Protein AF-A0A198FTD7-F1 (afdb_monomer)

Secondary structure (DSSP, 8-state):
---TT----------TT-TT-----HHHHHHSTTS-HHHHHHHHHHHHHHHHHHHHHHTT---EEEEE-S---BTTTBS--SS-GGGG---EEEEESSS-HHHHHTT--TTS---GGGHHHHHHHHTTPPPPHHHHHHHHT--EEE-TTS-EEEGGG--

Solvent-accessible surface area (backbone atoms only — not comparable to full-atom values): 9958 Å² total; per-residue (Å²): 132,83,74,92,80,70,89,83,86,85,86,84,87,74,77,53,67,50,85,90,29,74,52,54,56,71,66,32,44,68,77,42,76,85,60,54,55,61,54,26,8,49,49,36,43,50,54,52,52,50,53,52,51,52,58,52,58,74,65,76,60,88,48,74,48,76,49,64,54,96,54,26,52,38,82,98,76,49,65,84,52,86,60,56,52,47,29,69,54,51,65,77,47,80,50,48,84,77,56,62,72,67,68,62,56,76,53,45,26,96,88,74,48,66,55,78,82,45,53,65,56,55,50,38,46,75,75,69,46,89,74,64,65,68,58,52,62,59,51,43,80,57,56,60,44,73,47,62,83,72,44,82,42,51,53,90,74,57,82

InterPro domains:
  IPR000917 Sulfatase, N-terminal [PF00884] (4-99)
  IPR017850 Alkaline-phosphatase-like, core domain superfamily [G3DSA:3.40.720.10] (1-140)
  IPR017850 Alkaline-phosphatase-like, core domain superfamily [SSF53649] (3-98)
  IPR040423 Phosphoethanolamine transferase [PTHR30443] (3-100)

Foldseek 3Di:
DPDPPDDDDDDDDDPAQAPPLPQADPVLCVVVVPDDSSSRSVVSVVVVVVVVVVVVVVVVDWDKDKDKDPWFAPPPPGDLAQADLRRHDMDIDIDGPVDDPVLVVLQAAPVRDHAPVCVVVSVCVVVPHDDDSVVSVVVSVAAWDLHSVRDTDGSVPGD

Radius of gyration: 18.09 Å; Cα contacts (8 Å, |Δi|>4): 155; chains: 1; bounding box: 47×41×46 Å

Organism: NCBI:txid1354337

Sequence (159 aa):
MTNSNENKFIIVHLWGNHQPYNNFDEDDQNELPQAEEYDWTIHHTDRVLSSLIETIEENNQPYTLIYTSDHGEIVNKGHGFEKGREQYFVPFLFKSNNYNCQFIENFRNDDGWISGLMNKYILSMLLGFKVDPQIIEQQKAHDRILDANEDVVLFSQVE

pLDDT: mean 93.22, std 8.4, range [38.78, 98.5]

Mean predicted aligned error: 4.17 Å

Structure (mmCIF, N/CA/C/O backbone):
data_AF-A0A198FTD7-F1
#
_entry.id   AF-A0A198FTD7-F1
#
loop_
_atom_site.group_PDB
_atom_site.id
_atom_site.type_symbol
_atom_site.label_atom_id
_atom_site.label_alt_id
_atom_site.label_comp_id
_atom_site.label_asym_id
_atom_site.label_entity_id
_atom_site.label_seq_id
_atom_site.pdbx_PDB_ins_code
_atom_site.Cartn_x
_atom_site.Cartn_y
_atom_site.Cartn_z
_atom_site.occupancy
_atom_site.B_iso_or_equiv
_atom_site.auth_seq_id
_atom_site.auth_comp_id
_atom_site.auth_asym_id
_atom_site.auth_atom_id
_atom_site.pdbx_PDB_model_num
ATOM 1 N N . MET A 1 1 ? -21.511 24.459 20.961 1.00 38.78 1 MET A N 1
ATOM 2 C CA . MET A 1 1 ? -20.818 23.308 21.572 1.00 38.78 1 MET A CA 1
ATOM 3 C C . MET A 1 1 ? -20.678 22.272 20.473 1.00 38.78 1 MET A C 1
ATOM 5 O O . MET A 1 1 ? -21.690 21.732 20.052 1.00 38.78 1 MET A O 1
ATOM 9 N N . THR A 1 2 ? -19.489 22.123 19.893 1.00 43.44 2 THR A N 1
ATOM 10 C CA . THR A 1 2 ? -19.213 21.074 18.901 1.00 43.44 2 THR A CA 1
ATOM 11 C C . THR A 1 2 ? -19.191 19.736 19.633 1.00 43.44 2 THR A C 1
ATOM 13 O O . THR A 1 2 ? -18.553 19.608 20.675 1.00 43.44 2 THR A O 1
ATOM 16 N N . ASN A 1 3 ? -19.973 18.775 19.152 1.00 45.25 3 ASN A N 1
ATOM 17 C CA . ASN A 1 3 ? -20.144 17.479 19.794 1.00 45.25 3 ASN A CA 1
ATOM 18 C C . ASN A 1 3 ? -18.819 16.706 19.681 1.00 45.25 3 ASN A C 1
ATOM 20 O O . ASN A 1 3 ? -18.395 16.360 18.584 1.00 45.25 3 ASN A O 1
ATOM 24 N N . SER A 1 4 ? -18.131 16.467 20.797 1.00 58.62 4 SER A N 1
ATOM 25 C CA . SER A 1 4 ? -16.778 15.887 20.830 1.00 58.62 4 SER A CA 1
ATOM 26 C C . SER A 1 4 ? -16.716 14.381 20.527 1.00 58.62 4 SER A C 1
ATOM 28 O O . SER A 1 4 ? -15.673 13.777 20.742 1.00 58.62 4 SER A O 1
ATOM 30 N N . ASN A 1 5 ? -17.811 13.777 20.052 1.00 70.94 5 ASN A N 1
ATOM 31 C CA . ASN A 1 5 ? -17.978 12.325 19.896 1.00 70.94 5 ASN A CA 1
ATOM 32 C C . ASN A 1 5 ? -18.244 11.885 18.443 1.00 70.94 5 ASN A C 1
ATOM 34 O O . ASN A 1 5 ? -18.748 10.788 18.214 1.00 70.94 5 ASN A O 1
ATOM 38 N N . GLU A 1 6 ? -17.965 12.732 17.453 1.00 84.69 6 GLU A N 1
ATOM 39 C CA . GLU A 1 6 ? -18.127 12.354 16.046 1.00 84.69 6 GLU A CA 1
ATOM 40 C C . GLU A 1 6 ? -16.908 11.575 15.540 1.00 84.69 6 GLU A C 1
ATOM 42 O O . GLU A 1 6 ? -15.763 12.008 15.700 1.00 84.69 6 GLU A O 1
ATOM 47 N N . ASN A 1 7 ? -17.163 10.431 14.898 1.00 88.25 7 ASN A N 1
ATOM 48 C CA . ASN A 1 7 ? -16.133 9.679 14.187 1.00 88.25 7 ASN A CA 1
ATOM 49 C C . ASN A 1 7 ? -15.589 10.531 13.036 1.00 88.25 7 ASN A C 1
ATOM 51 O O . ASN A 1 7 ? -16.356 11.098 12.257 1.00 88.25 7 ASN A O 1
ATOM 55 N N . LYS A 1 8 ? -14.263 10.594 12.911 1.00 92.25 8 LYS A N 1
ATOM 56 C CA . LYS A 1 8 ? -13.586 11.348 11.852 1.00 92.25 8 LYS A CA 1
ATOM 57 C C . LYS A 1 8 ? -13.018 10.390 10.818 1.00 92.25 8 LYS A C 1
ATOM 59 O O . LYS A 1 8 ? -12.416 9.382 11.171 1.00 92.25 8 LYS A O 1
ATOM 64 N N . PHE A 1 9 ? -13.168 10.753 9.552 1.00 94.62 9 PHE A N 1
ATOM 65 C CA . PHE A 1 9 ? -12.472 10.117 8.444 1.00 94.62 9 PHE A CA 1
ATOM 66 C C . PHE A 1 9 ? -11.534 11.149 7.820 1.00 94.62 9 PHE A C 1
ATOM 68 O O . PHE A 1 9 ? -11.977 12.223 7.416 1.00 94.62 9 PHE A O 1
ATOM 75 N N . ILE A 1 10 ? -10.237 10.848 7.816 1.00 95.94 10 ILE A N 1
ATOM 76 C CA . ILE A 1 10 ? -9.175 11.761 7.391 1.00 95.94 10 ILE A CA 1
ATOM 77 C C . ILE A 1 10 ? -8.382 11.060 6.294 1.00 95.94 10 ILE A C 1
ATOM 79 O O . ILE A 1 10 ? -7.963 9.919 6.472 1.00 95.94 10 ILE A O 1
ATOM 83 N N . ILE A 1 11 ? -8.179 11.752 5.176 1.00 97.31 11 ILE A N 1
ATOM 84 C CA . ILE A 1 11 ? -7.329 11.298 4.076 1.00 97.31 11 ILE A CA 1
ATOM 85 C C . ILE A 1 11 ? -6.110 12.212 4.038 1.00 97.31 11 ILE A C 1
ATOM 87 O O . ILE A 1 11 ? -6.254 13.433 3.971 1.00 97.31 11 ILE A O 1
ATOM 91 N N . VAL A 1 12 ? -4.924 11.612 4.063 1.00 98.00 12 VAL A N 1
ATOM 92 C CA . VAL A 1 12 ? -3.652 12.303 3.855 1.00 98.00 12 VAL A CA 1
ATOM 93 C C . VAL A 1 12 ? -3.062 11.765 2.560 1.00 98.00 12 VAL A C 1
ATOM 95 O O . VAL A 1 12 ? -2.700 10.596 2.485 1.00 98.00 12 VAL A O 1
ATOM 98 N N . HIS A 1 13 ? -3.028 12.604 1.527 1.00 98.00 13 HIS A N 1
ATOM 99 C CA . HIS A 1 13 ? -2.481 12.239 0.225 1.00 98.00 13 HIS A CA 1
ATOM 100 C C . HIS A 1 13 ? -1.020 12.684 0.157 1.00 98.00 13 HIS A C 1
ATOM 102 O O . HIS A 1 13 ? -0.739 13.884 0.177 1.00 98.00 13 HIS A O 1
ATOM 108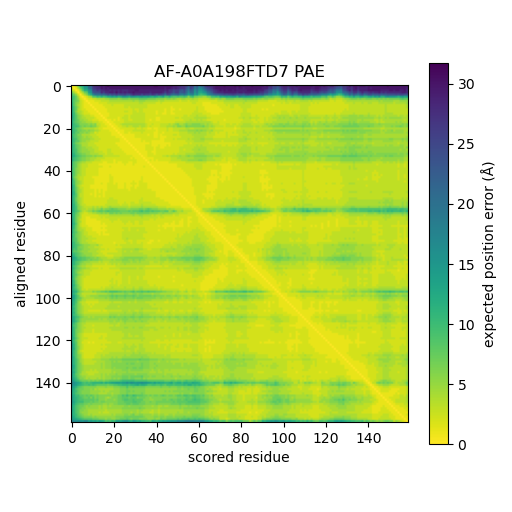 N N . LEU A 1 14 ? -0.105 11.716 0.161 1.00 97.31 14 LEU A N 1
ATOM 109 C CA . LEU A 1 14 ? 1.335 11.958 0.170 1.00 97.31 14 LEU A CA 1
ATOM 110 C C . LEU A 1 14 ? 1.864 12.129 -1.255 1.00 97.31 14 LEU A C 1
ATOM 112 O O . LEU A 1 14 ? 1.333 11.540 -2.188 1.00 97.31 14 LEU A O 1
ATOM 116 N N . TRP A 1 15 ? 2.950 12.891 -1.402 1.00 95.69 15 TRP A N 1
ATOM 117 C CA . TRP A 1 15 ? 3.752 12.873 -2.631 1.00 95.69 15 TRP A CA 1
ATOM 118 C C . TRP A 1 15 ? 4.481 11.530 -2.803 1.00 95.69 15 TRP A C 1
ATOM 120 O O . TRP A 1 15 ? 4.642 11.038 -3.915 1.00 95.69 15 TRP A O 1
ATOM 130 N N . GLY A 1 16 ? 4.913 10.934 -1.685 1.00 95.69 16 GLY A N 1
ATOM 131 C CA . GLY A 1 16 ? 5.543 9.618 -1.650 1.00 95.69 16 GLY A CA 1
ATOM 132 C C . GLY A 1 16 ? 6.827 9.553 -2.476 1.00 95.69 16 GLY A C 1
ATOM 133 O O . GLY A 1 16 ? 7.676 10.445 -2.402 1.00 95.69 16 GLY A O 1
ATOM 134 N N . ASN A 1 17 ? 6.941 8.485 -3.261 1.00 96.50 17 ASN A N 1
ATOM 135 C CA . ASN A 1 17 ? 8.135 8.094 -4.010 1.00 96.50 17 ASN A CA 1
ATOM 136 C C . ASN A 1 17 ? 8.098 8.522 -5.486 1.00 96.50 17 ASN A C 1
ATOM 138 O O . ASN A 1 17 ? 8.765 7.914 -6.319 1.00 96.50 17 ASN A O 1
ATOM 142 N N . HIS A 1 18 ? 7.286 9.516 -5.848 1.00 94.94 18 HIS A N 1
ATOM 143 C CA . HIS A 1 18 ? 7.111 9.904 -7.247 1.00 94.94 18 HIS A CA 1
ATOM 144 C C . HIS A 1 18 ? 8.421 10.439 -7.868 1.00 94.94 18 HIS A C 1
ATOM 146 O O . HIS A 1 18 ? 9.189 11.164 -7.225 1.00 94.94 18 HIS A O 1
ATOM 152 N N . GLN A 1 19 ? 8.667 10.139 -9.150 1.00 92.12 19 GLN A N 1
ATOM 153 C CA . GLN A 1 19 ? 9.786 10.723 -9.903 1.00 92.12 19 GLN A CA 1
ATOM 154 C C . GLN A 1 19 ? 9.721 12.265 -9.905 1.00 92.12 19 GLN A C 1
ATOM 156 O O . GLN A 1 19 ? 8.624 12.823 -10.002 1.00 92.12 19 GLN A O 1
ATOM 161 N N . PRO A 1 20 ? 10.858 12.984 -9.814 1.00 94.88 20 PRO A N 1
ATOM 162 C CA . PRO A 1 20 ? 12.244 12.528 -9.983 1.00 94.88 20 PRO A CA 1
ATOM 163 C C . PRO A 1 20 ? 12.938 12.062 -8.682 1.00 94.88 20 PRO A C 1
ATOM 165 O O . PRO A 1 20 ? 14.129 12.287 -8.532 1.00 94.88 20 PRO A O 1
ATOM 168 N N . TYR A 1 21 ? 12.211 11.456 -7.734 1.00 96.12 21 TYR A N 1
ATOM 169 C CA . TYR A 1 21 ? 12.745 10.887 -6.484 1.00 96.12 21 TYR A CA 1
ATOM 170 C C . TYR A 1 21 ? 13.491 11.887 -5.599 1.00 96.12 21 TYR A C 1
ATOM 172 O O . TYR A 1 21 ? 14.418 11.525 -4.898 1.00 96.12 21 TYR A O 1
ATOM 180 N N . ASN A 1 22 ? 13.069 13.148 -5.585 1.00 96.06 22 ASN A N 1
ATOM 181 C CA . ASN A 1 22 ? 13.705 14.213 -4.805 1.00 96.06 22 ASN A CA 1
ATOM 182 C C . ASN A 1 22 ? 12.955 14.551 -3.504 1.00 96.06 22 ASN A C 1
ATOM 184 O O . ASN A 1 22 ? 13.161 15.621 -2.933 1.00 96.06 22 ASN A O 1
ATOM 188 N N . ASN A 1 23 ? 12.058 13.667 -3.060 1.00 96.19 23 ASN A N 1
ATOM 189 C CA . ASN A 1 23 ? 11.261 13.833 -1.846 1.00 96.19 23 ASN A CA 1
ATOM 190 C C . ASN A 1 23 ? 11.931 13.133 -0.649 1.00 96.19 23 ASN A C 1
ATOM 192 O O . ASN A 1 23 ? 11.410 12.151 -0.121 1.00 96.19 23 ASN A O 1
ATOM 196 N N . PHE A 1 24 ? 13.123 13.608 -0.294 1.00 97.19 24 PHE A N 1
ATOM 197 C CA . PHE A 1 24 ? 13.933 13.155 0.839 1.00 97.19 24 PHE A CA 1
ATOM 198 C C . PHE A 1 24 ? 14.761 14.332 1.385 1.00 97.19 24 PHE A C 1
ATOM 200 O O . PHE A 1 24 ? 14.852 15.382 0.741 1.00 97.19 24 PHE A O 1
ATOM 207 N N . ASP A 1 25 ? 15.381 14.169 2.552 1.00 97.31 25 ASP A N 1
ATOM 208 C CA . ASP A 1 25 ? 16.298 15.152 3.141 1.00 97.31 25 ASP A CA 1
ATOM 209 C C . ASP A 1 25 ? 17.623 14.525 3.624 1.00 97.31 25 ASP A C 1
ATOM 211 O O . ASP A 1 25 ? 17.910 13.352 3.377 1.00 97.31 25 ASP A O 1
ATOM 215 N N . GLU A 1 26 ? 18.474 15.336 4.264 1.00 97.62 26 GLU A N 1
ATOM 216 C CA . GLU A 1 26 ? 19.794 14.905 4.740 1.00 97.62 26 GLU A CA 1
ATOM 217 C C . GLU A 1 26 ? 19.712 13.766 5.768 1.00 97.62 26 GLU A C 1
ATOM 219 O O . GLU A 1 26 ? 20.627 12.946 5.817 1.00 97.62 26 GLU A O 1
ATOM 224 N N . ASP A 1 27 ? 18.638 13.667 6.562 1.00 97.75 27 ASP A N 1
ATOM 225 C CA . ASP A 1 27 ? 18.490 12.581 7.538 1.00 97.75 27 ASP A CA 1
ATOM 226 C C . ASP A 1 27 ? 18.362 11.234 6.816 1.00 97.75 27 ASP A C 1
ATOM 228 O O . ASP A 1 27 ? 18.986 10.252 7.216 1.00 97.75 27 ASP A O 1
ATOM 232 N N . ASP A 1 28 ? 17.616 11.198 5.705 1.00 97.88 28 ASP A N 1
ATOM 233 C CA . ASP A 1 28 ? 17.439 9.989 4.894 1.00 97.88 28 ASP A CA 1
ATOM 234 C C . ASP A 1 28 ? 18.771 9.523 4.284 1.00 97.88 28 ASP A C 1
ATOM 236 O O . ASP A 1 28 ? 19.094 8.332 4.286 1.00 97.88 28 ASP A O 1
ATOM 240 N N . GLN A 1 29 ? 19.585 10.473 3.816 1.00 97.62 29 GLN A N 1
ATOM 241 C CA . GLN A 1 29 ? 20.907 10.191 3.254 1.00 97.62 29 GLN A CA 1
ATOM 242 C C . GLN A 1 29 ? 21.909 9.746 4.322 1.00 97.62 29 GLN A C 1
ATOM 244 O O . GLN A 1 29 ? 22.742 8.877 4.065 1.00 97.62 29 GLN A O 1
ATOM 249 N N . ASN A 1 30 ? 21.846 10.339 5.513 1.00 97.88 30 ASN A N 1
ATOM 250 C CA . ASN A 1 30 ? 22.753 10.020 6.610 1.00 97.88 30 ASN A CA 1
ATOM 251 C C . ASN A 1 30 ? 22.481 8.628 7.193 1.00 97.88 30 ASN A C 1
ATOM 253 O O . ASN A 1 30 ? 23.436 7.921 7.519 1.00 97.88 30 ASN A O 1
ATOM 257 N N . GLU A 1 31 ? 21.211 8.222 7.293 1.00 97.75 31 GLU A N 1
ATOM 258 C CA . GLU A 1 31 ? 20.835 6.889 7.780 1.00 97.75 31 GLU A CA 1
ATOM 259 C C . GLU A 1 31 ? 21.070 5.793 6.734 1.00 97.75 31 GLU A C 1
ATOM 261 O O . GLU A 1 31 ? 21.486 4.680 7.071 1.00 97.75 31 GLU A O 1
ATOM 266 N N . LEU A 1 32 ? 20.881 6.105 5.446 1.00 97.38 32 LEU A N 1
ATOM 267 C CA . LEU A 1 32 ? 21.074 5.164 4.340 1.00 97.38 32 LEU A CA 1
ATOM 268 C C . LEU A 1 32 ? 22.134 5.653 3.331 1.00 97.38 32 LEU A C 1
ATOM 270 O O . LEU A 1 32 ? 21.842 5.800 2.144 1.00 97.38 32 LEU A O 1
ATOM 274 N N . PRO A 1 33 ? 23.408 5.829 3.730 1.00 96.75 33 PRO A N 1
ATOM 275 C CA . PRO A 1 33 ? 24.424 6.510 2.915 1.00 96.75 33 PRO A CA 1
ATOM 276 C C . PRO A 1 33 ? 24.869 5.746 1.662 1.00 96.75 33 PRO A C 1
ATOM 278 O O . PRO A 1 33 ? 25.699 6.243 0.905 1.00 96.75 33 PRO A O 1
ATOM 281 N N . GLN A 1 34 ? 24.403 4.512 1.473 1.00 97.19 34 GLN A N 1
ATOM 282 C CA . GLN A 1 34 ? 24.721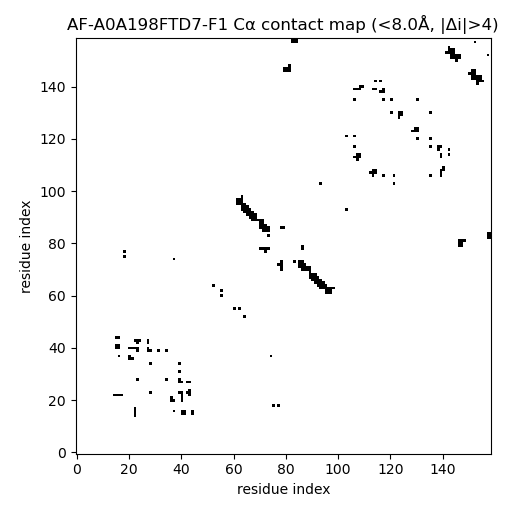 3.661 0.320 1.00 97.19 34 GLN A CA 1
ATOM 283 C C . GLN A 1 34 ? 23.485 3.322 -0.525 1.00 97.19 34 GLN A C 1
ATOM 285 O O . GLN A 1 34 ? 23.596 2.513 -1.443 1.00 97.19 34 GLN A O 1
ATOM 290 N N . ALA A 1 35 ? 22.321 3.878 -0.186 1.00 96.94 35 ALA A N 1
ATOM 291 C CA . ALA A 1 35 ? 21.081 3.623 -0.903 1.00 96.94 35 ALA A CA 1
ATOM 292 C C . ALA A 1 35 ? 20.910 4.581 -2.093 1.00 96.94 35 ALA A C 1
ATOM 294 O O . ALA A 1 35 ? 21.617 5.586 -2.200 1.00 96.94 35 ALA A O 1
ATOM 295 N N . GLU A 1 36 ? 20.001 4.243 -3.006 1.00 96.81 36 GLU A N 1
ATOM 296 C CA . GLU A 1 36 ? 19.676 5.092 -4.155 1.00 96.81 36 GLU A CA 1
ATOM 297 C C . GLU A 1 36 ? 18.595 6.128 -3.797 1.00 96.81 36 GLU A C 1
ATOM 299 O O . GLU A 1 36 ? 17.920 6.021 -2.774 1.00 96.81 36 GLU A O 1
ATOM 304 N N . GLU A 1 37 ? 18.387 7.127 -4.662 1.00 97.62 37 GLU A N 1
ATOM 305 C CA . GLU A 1 37 ? 17.403 8.199 -4.431 1.00 97.62 37 GLU A CA 1
ATOM 306 C C . GLU A 1 37 ? 15.990 7.660 -4.173 1.00 97.62 37 GLU A C 1
ATOM 308 O O . GLU A 1 37 ? 15.286 8.148 -3.287 1.00 97.62 37 GLU A O 1
ATOM 313 N N . TYR A 1 38 ? 15.586 6.605 -4.888 1.00 97.75 38 TYR A N 1
ATOM 314 C CA . TYR A 1 38 ? 14.299 5.953 -4.655 1.00 97.75 38 TYR A CA 1
ATOM 315 C C . TYR A 1 38 ? 14.188 5.410 -3.223 1.00 97.75 38 TYR A C 1
ATOM 317 O O . TYR A 1 38 ? 13.200 5.677 -2.539 1.00 97.75 38 TYR A O 1
ATOM 325 N N . ASP A 1 39 ? 15.222 4.735 -2.724 1.00 98.12 39 ASP A N 1
ATOM 326 C CA . ASP A 1 39 ? 15.241 4.185 -1.367 1.00 98.12 39 ASP A CA 1
ATOM 327 C C . ASP A 1 39 ? 15.225 5.289 -0.300 1.00 98.12 39 ASP A C 1
ATOM 329 O O . ASP A 1 39 ? 14.554 5.148 0.725 1.00 98.12 39 ASP A O 1
ATOM 333 N N . TRP A 1 40 ? 15.884 6.426 -0.549 1.00 98.50 40 TRP A N 1
ATOM 334 C CA . TRP A 1 40 ? 15.790 7.589 0.340 1.00 98.50 40 TRP A CA 1
ATOM 335 C C . TRP A 1 40 ? 14.362 8.125 0.428 1.00 98.50 40 TRP A C 1
ATOM 337 O O . TRP A 1 40 ? 13.893 8.421 1.525 1.00 98.50 40 TRP A O 1
ATOM 347 N N . THR A 1 41 ? 13.618 8.173 -0.683 1.00 98.31 41 THR A N 1
ATOM 348 C CA . THR A 1 41 ? 12.194 8.553 -0.625 1.00 98.31 41 THR A CA 1
ATOM 349 C C . THR A 1 41 ? 11.333 7.528 0.129 1.00 98.31 41 THR A C 1
ATOM 351 O O . THR A 1 41 ? 10.314 7.893 0.728 1.00 98.31 41 THR A O 1
ATOM 354 N N . ILE A 1 42 ? 11.711 6.239 0.133 1.00 98.19 42 ILE A N 1
ATOM 355 C CA . ILE A 1 42 ? 11.025 5.203 0.928 1.00 98.19 42 ILE A CA 1
ATOM 356 C C . ILE A 1 42 ? 11.262 5.468 2.411 1.00 98.19 42 ILE A C 1
ATOM 358 O O . ILE A 1 42 ? 10.302 5.503 3.179 1.00 98.19 42 ILE A O 1
ATOM 362 N N . HIS A 1 43 ? 12.513 5.711 2.802 1.00 98.38 43 HIS A N 1
ATOM 363 C CA . HIS A 1 43 ? 12.860 6.047 4.180 1.00 98.38 43 HIS A CA 1
ATOM 364 C C . HIS A 1 43 ? 12.166 7.334 4.648 1.00 98.38 43 HIS A C 1
ATOM 366 O O . HIS A 1 43 ? 11.590 7.368 5.734 1.00 98.38 43 HIS A O 1
ATOM 372 N N . HIS A 1 44 ? 12.098 8.356 3.791 1.00 98.44 44 HIS A N 1
ATOM 373 C CA . HIS A 1 44 ? 11.342 9.572 4.079 1.00 98.44 44 HIS A CA 1
ATOM 374 C C . HIS A 1 44 ? 9.859 9.27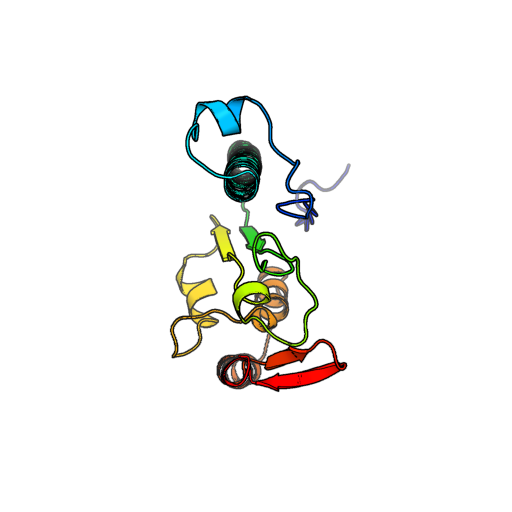0 4.351 1.00 98.44 44 HIS A C 1
ATOM 376 O O . HIS A 1 44 ? 9.276 9.745 5.327 1.00 98.44 44 HIS A O 1
ATOM 382 N N . THR A 1 45 ? 9.243 8.429 3.515 1.00 98.31 45 THR A N 1
ATOM 383 C CA . THR A 1 45 ? 7.846 8.005 3.689 1.00 98.31 45 THR A CA 1
ATOM 384 C C . THR A 1 45 ? 7.647 7.224 4.990 1.00 98.31 45 THR A C 1
ATOM 386 O O . THR A 1 45 ? 6.658 7.452 5.686 1.00 98.31 45 THR A O 1
ATOM 389 N N . ASP A 1 46 ? 8.593 6.363 5.373 1.00 98.25 46 ASP A N 1
ATOM 390 C CA . ASP A 1 46 ? 8.571 5.656 6.659 1.00 98.25 46 ASP A CA 1
ATOM 391 C C . ASP A 1 46 ? 8.600 6.625 7.856 1.00 98.25 46 ASP A C 1
ATOM 393 O O . ASP A 1 46 ? 7.776 6.505 8.770 1.00 98.25 46 ASP A O 1
ATOM 397 N N . ARG A 1 47 ? 9.450 7.662 7.818 1.00 98.06 47 ARG A N 1
ATOM 398 C CA . ARG A 1 47 ? 9.489 8.711 8.857 1.00 98.06 47 ARG A CA 1
ATOM 399 C C . ARG A 1 47 ? 8.180 9.499 8.943 1.00 98.06 47 ARG A C 1
ATOM 401 O O . ARG A 1 47 ? 7.697 9.778 10.046 1.00 98.06 47 ARG A O 1
ATOM 408 N N . VAL A 1 48 ? 7.568 9.823 7.800 1.00 98.12 48 VAL A N 1
ATOM 409 C CA . VAL A 1 48 ? 6.248 10.476 7.749 1.00 98.12 48 VAL A CA 1
ATOM 410 C C . VAL A 1 48 ? 5.173 9.586 8.380 1.00 98.12 48 VAL A C 1
ATOM 412 O O . VAL A 1 48 ? 4.397 10.059 9.212 1.00 98.12 48 VAL A O 1
ATOM 415 N N . LEU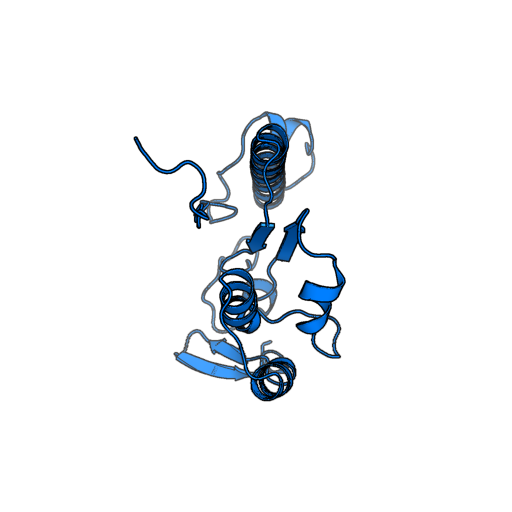 A 1 49 ? 5.131 8.295 8.033 1.00 98.19 49 LEU A N 1
ATOM 416 C CA . LEU A 1 49 ? 4.170 7.346 8.605 1.00 98.19 49 LEU A CA 1
ATOM 417 C C . LEU A 1 49 ? 4.378 7.151 10.107 1.00 98.19 49 LEU A C 1
ATOM 419 O O . LEU A 1 49 ? 3.398 7.133 10.854 1.00 98.19 49 LEU A O 1
ATOM 423 N N . SER A 1 50 ? 5.630 7.066 10.553 1.00 97.88 50 SER A N 1
ATOM 424 C CA . SER A 1 50 ? 5.979 6.975 11.972 1.00 97.88 50 SER A CA 1
ATOM 425 C C . SER A 1 50 ? 5.470 8.195 12.740 1.00 97.88 50 SER A C 1
ATOM 427 O O . SER A 1 50 ? 4.734 8.043 13.714 1.00 97.88 50 SER A O 1
ATOM 429 N N . SER A 1 51 ? 5.715 9.401 12.221 1.00 97.50 51 SER A N 1
ATOM 430 C CA . SER A 1 51 ? 5.236 10.654 12.826 1.00 97.50 51 SER A CA 1
ATOM 431 C C . SER A 1 51 ? 3.703 10.726 12.900 1.00 97.50 51 SER A C 1
ATOM 433 O O . SER A 1 51 ? 3.138 11.186 13.897 1.00 97.50 51 SER A O 1
ATOM 435 N N . LEU A 1 52 ? 3.000 10.255 11.860 1.00 97.12 52 LEU A N 1
ATOM 436 C CA . LEU A 1 52 ? 1.533 10.180 11.853 1.00 97.12 52 LEU A CA 1
ATOM 437 C C . LEU A 1 52 ? 1.011 9.209 12.916 1.00 97.12 52 LEU A C 1
ATOM 439 O O . LEU A 1 52 ? 0.063 9.537 13.630 1.00 97.12 52 LEU A O 1
ATOM 443 N N . ILE A 1 53 ? 1.618 8.026 13.025 1.00 96.75 53 ILE A N 1
ATOM 444 C CA . ILE A 1 53 ? 1.241 7.010 14.012 1.00 96.75 53 ILE A CA 1
ATOM 445 C C . ILE A 1 53 ? 1.447 7.546 15.429 1.00 96.75 53 ILE A C 1
ATOM 447 O O . ILE A 1 53 ? 0.516 7.475 16.230 1.00 96.75 53 ILE A O 1
ATOM 451 N N . GLU A 1 54 ? 2.611 8.127 15.719 1.00 97.00 54 GLU A N 1
ATOM 452 C CA . GLU A 1 54 ? 2.924 8.719 17.025 1.00 97.00 54 GLU A CA 1
ATOM 453 C C . GLU A 1 54 ? 1.916 9.814 17.391 1.00 97.00 54 GLU A C 1
ATOM 455 O O . GLU A 1 54 ? 1.293 9.759 18.452 1.00 97.00 54 GLU A O 1
ATOM 460 N N . THR A 1 55 ? 1.644 10.737 16.461 1.00 95.69 55 THR A N 1
ATOM 461 C CA . THR A 1 55 ? 0.656 11.810 16.658 1.00 95.69 55 THR A CA 1
ATOM 462 C C . THR A 1 55 ? -0.735 11.253 16.979 1.00 95.69 55 THR A C 1
ATOM 464 O O . THR A 1 55 ? -1.448 11.776 17.839 1.00 95.69 55 THR A O 1
ATOM 467 N N . ILE A 1 56 ? -1.170 10.192 16.292 1.00 94.62 56 ILE A N 1
ATOM 468 C CA . ILE A 1 56 ? -2.472 9.561 16.547 1.00 94.62 56 ILE A CA 1
ATOM 469 C C . ILE A 1 56 ? -2.492 8.896 17.929 1.00 94.62 56 ILE A C 1
ATOM 471 O O . ILE A 1 56 ? -3.478 9.033 18.659 1.00 94.62 56 ILE A O 1
ATOM 475 N N . GLU A 1 57 ? -1.420 8.198 18.301 1.00 94.31 57 GLU A N 1
ATOM 476 C CA . GLU A 1 57 ? -1.318 7.485 19.576 1.00 94.31 57 GLU A CA 1
ATOM 477 C C . GLU A 1 57 ? -1.297 8.442 20.779 1.00 94.31 57 GLU A C 1
ATOM 479 O O . GLU A 1 57 ? -1.951 8.161 21.786 1.00 94.31 57 GLU A O 1
ATOM 484 N N . GLU A 1 58 ? -0.685 9.623 20.655 1.00 94.81 58 GLU A N 1
ATOM 485 C CA . GLU A 1 58 ? -0.700 10.670 21.690 1.00 94.81 58 GLU A CA 1
ATOM 486 C C . GLU A 1 58 ? -2.112 11.179 22.033 1.00 94.81 58 GLU A C 1
ATOM 488 O O . GLU A 1 58 ? -2.379 11.593 23.166 1.00 94.81 58 GLU A O 1
ATOM 493 N N . ASN A 1 59 ? -3.055 11.115 21.085 1.00 88.00 59 ASN A N 1
ATOM 494 C CA . ASN A 1 59 ? -4.430 11.573 21.298 1.00 88.00 59 ASN A CA 1
ATOM 495 C C . ASN A 1 59 ? -5.267 10.614 22.168 1.00 88.00 59 ASN A C 1
ATOM 497 O O . ASN A 1 59 ? -6.377 10.977 22.571 1.00 88.00 59 ASN A O 1
ATOM 501 N N . ASN A 1 60 ? -4.768 9.406 22.477 1.00 86.75 60 ASN A N 1
ATOM 502 C CA . ASN A 1 60 ? -5.449 8.396 23.301 1.00 86.75 60 ASN A CA 1
ATOM 503 C C . ASN A 1 60 ? -6.905 8.116 22.866 1.00 86.75 60 ASN A C 1
ATOM 505 O O . ASN A 1 60 ? -7.781 7.872 23.699 1.00 86.75 60 ASN A O 1
ATOM 509 N N . GLN A 1 61 ? -7.180 8.178 21.560 1.00 91.06 61 GLN A N 1
ATOM 510 C CA . GLN A 1 61 ? -8.491 7.876 20.987 1.00 91.06 61 GLN A CA 1
ATOM 511 C C . GLN A 1 61 ? -8.488 6.522 20.262 1.00 91.06 61 GLN A C 1
ATOM 513 O O . GLN A 1 61 ? -7.447 6.069 19.777 1.00 91.06 61 GLN A O 1
ATOM 518 N N . PRO A 1 62 ? -9.655 5.871 20.143 1.00 93.06 62 PRO A N 1
ATOM 519 C CA . PRO A 1 62 ? -9.826 4.752 19.229 1.00 93.06 62 PRO A CA 1
ATOM 520 C C . PRO A 1 62 ? -9.496 5.173 17.788 1.00 93.06 62 PRO A C 1
ATOM 522 O O . PRO A 1 62 ? -10.027 6.173 17.303 1.00 93.06 62 PRO A O 1
ATOM 525 N N . TYR A 1 63 ? -8.647 4.420 17.092 1.00 95.19 63 TYR A N 1
ATOM 526 C CA . TYR A 1 63 ? -8.216 4.745 15.736 1.00 95.19 63 TYR A CA 1
ATOM 527 C C . TYR A 1 63 ? -8.027 3.505 14.866 1.00 95.19 63 TYR A C 1
ATOM 529 O O . TYR A 1 63 ? -7.923 2.363 15.320 1.00 95.19 63 TYR A O 1
ATOM 537 N N . THR A 1 64 ? -8.002 3.739 13.562 1.00 96.75 64 THR A N 1
ATOM 538 C CA . THR A 1 64 ? -7.529 2.789 12.561 1.00 96.75 64 THR A CA 1
ATOM 539 C C . THR A 1 64 ? -6.827 3.587 11.477 1.00 96.75 64 THR A C 1
ATOM 541 O O . THR A 1 64 ? -7.391 4.547 10.960 1.00 96.75 64 THR A O 1
ATOM 544 N N . LEU A 1 65 ? -5.597 3.201 11.173 1.00 96.62 65 LEU A N 1
ATOM 545 C CA . LEU A 1 65 ? -4.767 3.751 10.118 1.00 96.62 65 LEU A CA 1
ATOM 546 C C . LEU A 1 65 ? -4.589 2.680 9.045 1.00 96.62 65 LEU A C 1
ATOM 548 O O . LEU A 1 65 ? -4.225 1.540 9.343 1.00 96.62 65 LEU A O 1
ATOM 552 N N . ILE A 1 66 ? -4.852 3.073 7.803 1.00 97.38 66 ILE A N 1
ATOM 553 C CA . ILE A 1 66 ? -4.500 2.319 6.604 1.00 97.38 66 ILE A CA 1
ATOM 554 C C . ILE A 1 66 ? -3.546 3.193 5.807 1.00 97.38 66 ILE A C 1
ATOM 556 O O . ILE A 1 66 ? -3.862 4.352 5.541 1.00 97.38 66 ILE A O 1
ATOM 560 N N . TYR A 1 67 ? -2.416 2.625 5.411 1.00 98.00 67 TYR A N 1
ATOM 561 C CA . TYR A 1 67 ? -1.551 3.208 4.398 1.00 98.00 67 TYR A CA 1
ATOM 562 C C . TYR A 1 67 ? -1.422 2.238 3.231 1.00 98.00 67 TYR A C 1
ATOM 564 O O . TYR A 1 67 ? -1.231 1.037 3.422 1.00 98.00 67 TYR A O 1
ATOM 572 N N . THR A 1 68 ? -1.537 2.769 2.022 1.00 97.81 68 THR A N 1
ATOM 573 C CA . THR A 1 68 ? -1.257 2.051 0.787 1.00 97.81 68 THR A CA 1
ATOM 574 C C . THR A 1 68 ? -0.824 3.054 -0.271 1.00 97.81 68 THR A C 1
ATOM 576 O O . THR A 1 68 ? -1.300 4.192 -0.255 1.00 97.81 68 THR A O 1
ATOM 579 N N . SER A 1 69 ? 0.092 2.643 -1.145 1.00 97.56 69 SER A N 1
ATOM 580 C CA . SER A 1 69 ? 0.457 3.444 -2.315 1.00 97.56 69 SER A CA 1
ATOM 581 C C . SER A 1 69 ? -0.647 3.354 -3.369 1.00 97.56 69 SER A C 1
ATOM 583 O O . SER A 1 69 ? -1.375 2.361 -3.431 1.00 97.56 69 SER A O 1
ATOM 585 N N . ASP A 1 70 ? -0.782 4.381 -4.197 1.00 95.19 70 ASP A N 1
ATOM 586 C CA . ASP A 1 70 ? -1.686 4.386 -5.348 1.00 95.19 70 ASP A CA 1
ATOM 587 C C . ASP A 1 70 ? -1.193 3.452 -6.463 1.00 95.19 70 ASP A C 1
ATOM 589 O O . ASP A 1 70 ? -1.998 2.749 -7.079 1.00 95.19 70 ASP A O 1
ATOM 593 N N . HIS A 1 71 ? 0.123 3.387 -6.661 1.00 95.56 71 HIS A N 1
ATOM 594 C CA . HIS A 1 71 ? 0.802 2.436 -7.537 1.00 95.56 71 HIS A CA 1
ATOM 595 C C . HIS A 1 71 ? 2.212 2.095 -7.017 1.00 95.56 71 HIS A C 1
ATOM 597 O O . HIS A 1 71 ? 2.726 2.707 -6.077 1.00 95.56 71 HIS A O 1
ATOM 603 N N . GLY A 1 72 ? 2.814 1.056 -7.598 1.00 96.12 72 GLY A N 1
ATOM 604 C CA . GLY A 1 72 ? 4.235 0.738 -7.452 1.00 96.12 72 GLY A CA 1
ATOM 605 C C . GLY A 1 72 ? 5.065 1.481 -8.498 1.00 96.12 72 GLY A C 1
ATOM 606 O O . GLY A 1 72 ? 4.558 2.340 -9.209 1.00 96.12 72 GLY A O 1
ATOM 607 N N . GLU A 1 73 ? 6.333 1.131 -8.659 1.00 96.38 73 GLU A N 1
ATOM 608 C CA . GLU A 1 73 ? 7.226 1.860 -9.560 1.00 96.38 73 GLU A CA 1
ATOM 609 C C . GLU A 1 73 ? 8.158 0.893 -10.290 1.00 96.38 73 GLU A C 1
ATOM 611 O O . GLU A 1 73 ? 8.756 0.006 -9.678 1.00 96.38 73 GLU A O 1
ATOM 616 N N . ILE A 1 74 ? 8.348 1.092 -11.596 1.00 96.25 74 ILE A N 1
ATOM 617 C CA . ILE A 1 74 ? 9.516 0.542 -12.280 1.00 96.25 74 ILE A CA 1
ATOM 618 C C . ILE A 1 74 ? 10.644 1.546 -12.064 1.00 96.25 74 ILE A C 1
ATOM 620 O O . ILE A 1 74 ? 10.734 2.556 -12.769 1.00 96.25 74 ILE A O 1
ATOM 624 N N . VAL A 1 75 ? 11.477 1.290 -11.056 1.00 96.12 75 VAL A N 1
ATOM 625 C CA . VAL A 1 75 ? 12.500 2.237 -10.590 1.00 96.12 75 VAL A CA 1
ATOM 626 C C . VAL A 1 75 ? 13.353 2.743 -11.758 1.00 96.12 75 VAL A C 1
ATOM 628 O O . VAL A 1 75 ? 13.789 1.973 -12.619 1.00 96.12 75 VAL A O 1
ATOM 631 N N . ASN A 1 76 ? 13.557 4.062 -11.803 1.00 94.12 76 ASN A N 1
ATOM 632 C CA . ASN A 1 76 ? 14.258 4.793 -12.869 1.00 94.12 76 ASN A CA 1
ATOM 633 C C . ASN A 1 76 ? 13.560 4.800 -14.245 1.00 94.12 76 ASN A C 1
ATOM 635 O O . ASN A 1 76 ? 14.127 5.309 -15.213 1.00 94.12 76 ASN A O 1
ATOM 639 N N . LYS A 1 77 ? 12.328 4.283 -14.356 1.00 94.81 77 LYS A N 1
ATOM 640 C CA . LYS A 1 77 ? 11.501 4.370 -15.574 1.00 94.81 77 LYS A CA 1
ATOM 641 C C . LYS A 1 77 ? 10.164 5.070 -15.353 1.00 94.81 77 LYS A C 1
ATOM 643 O O . LYS A 1 77 ? 9.740 5.774 -16.262 1.00 94.81 77 LYS A O 1
ATOM 648 N N . GLY A 1 78 ? 9.524 4.878 -14.200 1.00 93.19 78 GLY A N 1
ATOM 649 C CA . GLY A 1 78 ? 8.195 5.424 -13.912 1.00 93.19 78 GLY A CA 1
ATOM 650 C C . GLY A 1 78 ? 7.126 4.343 -13.731 1.00 93.19 78 GLY A C 1
ATOM 651 O O . GLY A 1 78 ? 7.413 3.189 -13.401 1.00 93.19 78 GLY A O 1
ATOM 652 N N . HIS A 1 79 ? 5.893 4.718 -14.050 1.00 94.25 79 HIS A N 1
ATOM 653 C CA . HIS A 1 79 ? 4.688 3.891 -14.018 1.00 94.25 79 HIS A CA 1
ATOM 654 C C . HIS A 1 79 ? 3.745 4.289 -15.171 1.00 94.25 79 HIS A C 1
ATOM 656 O O . HIS A 1 79 ? 4.007 5.246 -15.902 1.00 94.25 79 HIS A O 1
ATOM 662 N N . GLY A 1 80 ? 2.645 3.552 -15.348 1.00 91.81 80 GLY A N 1
ATOM 663 C CA . GLY A 1 80 ? 1.683 3.781 -16.433 1.00 91.81 80 GLY A CA 1
ATOM 664 C C . GLY A 1 80 ? 2.100 3.143 -17.761 1.00 91.81 80 GLY A C 1
ATOM 665 O O . GLY A 1 80 ? 1.713 3.615 -18.829 1.00 91.81 80 GLY A O 1
ATOM 666 N N . PHE A 1 81 ? 2.910 2.087 -17.706 1.00 92.25 81 PHE A N 1
ATOM 667 C CA . PHE A 1 81 ? 3.380 1.361 -18.882 1.00 92.25 81 PHE A CA 1
ATOM 668 C C . PHE A 1 81 ? 2.507 0.140 -19.177 1.00 92.25 81 PHE A C 1
ATOM 670 O O . PHE A 1 81 ? 1.913 -0.446 -18.278 1.00 92.25 81 PHE A O 1
ATOM 677 N N . GLU A 1 82 ? 2.504 -0.309 -20.434 1.00 88.62 82 GLU A N 1
ATOM 678 C CA . GLU A 1 82 ? 1.854 -1.570 -20.833 1.00 88.62 82 GLU A CA 1
ATOM 679 C C . GLU A 1 82 ? 2.460 -2.805 -20.143 1.00 88.62 82 GLU A C 1
ATOM 681 O O . GLU A 1 82 ? 1.798 -3.829 -20.006 1.00 88.62 82 GLU A O 1
ATOM 686 N N . LYS A 1 83 ? 3.732 -2.726 -19.735 1.00 88.88 83 LYS A N 1
ATOM 687 C CA . LYS A 1 83 ? 4.497 -3.833 -19.148 1.00 88.88 83 LYS A CA 1
ATOM 688 C C . LYS A 1 83 ? 5.235 -3.397 -17.892 1.00 88.88 83 LYS A C 1
ATOM 690 O O . LYS A 1 83 ? 5.574 -2.223 -17.758 1.00 88.88 83 LYS A O 1
ATOM 695 N N . GLY A 1 84 ? 5.573 -4.371 -17.054 1.00 92.31 84 GLY A N 1
ATOM 696 C CA . GLY A 1 84 ? 6.267 -4.188 -15.789 1.00 92.31 84 GLY A CA 1
ATOM 697 C C . GLY A 1 84 ? 5.302 -4.395 -14.641 1.00 92.31 84 GLY A C 1
ATOM 698 O O . GLY A 1 84 ? 4.516 -3.513 -14.297 1.00 92.31 84 GLY A O 1
ATOM 699 N N . ARG A 1 85 ? 5.350 -5.583 -14.043 1.00 93.19 85 ARG A N 1
ATOM 700 C CA . ARG A 1 85 ? 4.483 -5.949 -12.921 1.00 93.19 85 ARG A CA 1
ATOM 701 C C . ARG A 1 85 ? 4.771 -5.122 -11.661 1.00 93.19 85 ARG A C 1
ATOM 703 O O . ARG A 1 85 ? 3.888 -4.954 -10.822 1.00 93.19 85 ARG A O 1
ATOM 710 N N . GLU A 1 86 ? 5.979 -4.582 -11.544 1.00 95.06 86 GLU A N 1
ATOM 711 C CA . GLU A 1 86 ? 6.454 -3.785 -10.412 1.00 95.06 86 GLU A CA 1
ATOM 712 C C . GLU A 1 86 ? 5.576 -2.557 -10.146 1.00 95.06 86 GLU A C 1
ATOM 714 O O . GLU A 1 86 ? 5.377 -2.198 -8.989 1.00 95.06 86 GLU A O 1
ATOM 719 N N . GLN A 1 87 ? 4.953 -1.977 -11.181 1.00 94.69 87 GLN A N 1
ATOM 720 C CA . GLN A 1 87 ? 4.061 -0.819 -11.031 1.00 94.69 87 GLN A CA 1
ATOM 721 C C . GLN A 1 87 ? 2.742 -1.127 -10.295 1.00 94.69 87 GLN A C 1
ATOM 723 O O . GLN A 1 87 ? 1.988 -0.215 -9.969 1.00 94.69 87 GLN A O 1
ATOM 728 N N . TYR A 1 88 ? 2.441 -2.399 -10.025 1.00 95.00 88 TYR A N 1
ATOM 729 C CA . TYR A 1 88 ? 1.208 -2.821 -9.352 1.00 95.00 88 TYR A CA 1
ATOM 730 C C . TYR A 1 88 ? 1.448 -3.396 -7.954 1.00 95.00 88 TYR A C 1
ATOM 732 O O . TYR A 1 88 ? 0.497 -3.574 -7.193 1.00 95.00 88 TYR A O 1
ATOM 740 N N . PHE A 1 89 ? 2.700 -3.694 -7.599 1.00 95.62 89 PHE A N 1
ATOM 741 C CA . PHE A 1 89 ? 3.036 -4.107 -6.243 1.00 95.62 89 PHE A CA 1
ATOM 742 C C . PHE A 1 89 ? 3.150 -2.874 -5.353 1.00 95.62 89 PHE A C 1
ATOM 744 O O . PHE A 1 89 ? 4.012 -2.024 -5.558 1.00 95.62 89 PHE A O 1
ATOM 751 N N . VAL A 1 90 ? 2.282 -2.793 -4.347 1.00 97.06 90 VAL A N 1
ATOM 752 C CA . VAL A 1 90 ? 2.221 -1.660 -3.420 1.00 97.06 90 VAL A CA 1
ATOM 753 C C . VAL A 1 90 ? 2.330 -2.121 -1.973 1.00 97.06 90 VAL A C 1
ATOM 755 O O . VAL A 1 90 ? 1.848 -3.207 -1.633 1.00 97.06 90 VAL A O 1
ATOM 758 N N . PRO A 1 91 ? 2.924 -1.305 -1.085 1.00 97.19 91 PRO A N 1
ATOM 759 C CA . PRO A 1 91 ? 2.842 -1.558 0.341 1.00 97.19 91 PRO A CA 1
ATOM 760 C C . PRO A 1 91 ? 1.392 -1.427 0.823 1.00 97.19 91 PRO A C 1
ATOM 762 O O . PRO A 1 91 ? 0.612 -0.604 0.331 1.00 97.19 91 PRO A O 1
ATOM 765 N N . PHE A 1 92 ? 1.051 -2.223 1.832 1.00 96.56 92 PHE A N 1
ATOM 766 C CA . PHE A 1 92 ? -0.191 -2.098 2.582 1.00 96.56 92 PHE A CA 1
ATOM 767 C C . PHE A 1 92 ? 0.113 -2.236 4.074 1.00 96.56 92 PHE A C 1
ATOM 769 O O . PHE A 1 92 ? 0.607 -3.269 4.526 1.00 96.56 92 PHE A O 1
ATOM 776 N N . LEU A 1 93 ? -0.193 -1.194 4.839 1.00 96.44 93 LEU A N 1
ATOM 777 C CA . LEU A 1 93 ? -0.050 -1.157 6.288 1.00 96.44 93 LEU A CA 1
ATOM 778 C C . LEU A 1 93 ? -1.427 -0.979 6.920 1.00 96.44 93 LEU A C 1
ATOM 780 O O . LEU A 1 93 ? -2.197 -0.101 6.531 1.00 96.44 93 LEU A O 1
ATOM 784 N N . PHE A 1 94 ? -1.696 -1.771 7.952 1.00 96.69 94 PHE A N 1
ATOM 785 C CA . PHE A 1 94 ? -2.869 -1.624 8.798 1.00 96.69 94 PHE A CA 1
ATOM 786 C C . PHE A 1 94 ? -2.453 -1.566 10.260 1.00 96.69 94 PHE A C 1
ATOM 788 O O . PHE A 1 94 ? -1.821 -2.493 10.768 1.00 96.69 94 PHE A O 1
ATOM 795 N N . LYS A 1 95 ? -2.851 -0.499 10.952 1.00 95.75 95 LYS A N 1
ATOM 796 C CA . LYS A 1 95 ? -2.638 -0.348 12.391 1.00 95.75 95 LYS A CA 1
ATOM 797 C C . LYS A 1 95 ? -3.916 0.140 13.054 1.00 95.75 95 LYS A C 1
ATOM 799 O O . LYS A 1 95 ? -4.523 1.114 12.625 1.00 95.75 95 LYS A O 1
ATOM 804 N N . SER A 1 96 ? -4.355 -0.554 14.094 1.00 96.00 96 SER A N 1
ATOM 805 C CA . SER A 1 96 ? -5.607 -0.257 14.784 1.00 96.00 96 SER A CA 1
ATOM 806 C C . SER A 1 96 ? -5.509 -0.664 16.246 1.00 96.00 96 SER A C 1
ATOM 808 O O . SER A 1 96 ? -4.885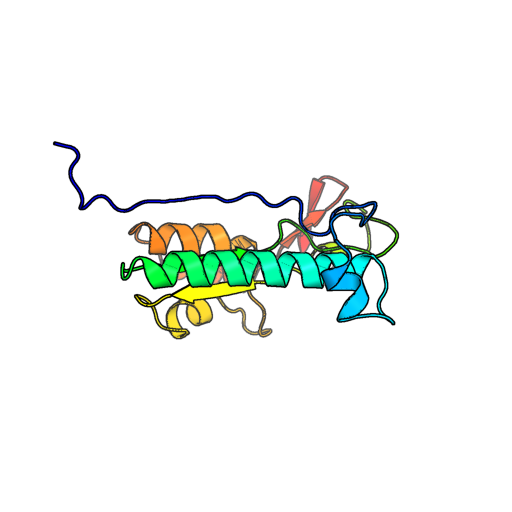 -1.672 16.568 1.00 96.00 96 SER A O 1
ATOM 810 N N . ASN A 1 97 ? -6.164 0.097 17.121 1.00 94.56 97 ASN A N 1
ATOM 811 C CA . ASN A 1 97 ? -6.426 -0.308 18.505 1.00 94.56 97 ASN A CA 1
ATOM 812 C C . ASN A 1 97 ? -7.881 -0.782 18.717 1.00 94.56 97 ASN A C 1
ATOM 814 O O . ASN A 1 97 ? -8.239 -1.169 19.827 1.00 94.56 97 ASN A O 1
ATOM 818 N N . ASN A 1 98 ? -8.697 -0.795 17.654 1.00 92.25 98 ASN A N 1
ATOM 819 C CA . ASN A 1 98 ? -10.091 -1.261 17.657 1.00 92.25 98 ASN A CA 1
ATOM 820 C C . ASN A 1 98 ? -10.288 -2.610 16.961 1.00 92.25 98 ASN A C 1
ATOM 822 O O . ASN A 1 98 ? -11.233 -3.336 17.268 1.00 92.25 98 ASN A O 1
ATOM 826 N N . TYR A 1 99 ? -9.418 -2.935 16.010 1.00 94.56 99 TYR A N 1
ATOM 827 C CA . TYR A 1 99 ? -9.474 -4.149 15.208 1.00 94.56 99 TYR A CA 1
ATOM 828 C C . TYR A 1 99 ? -8.162 -4.912 15.352 1.00 94.56 99 TYR A C 1
ATOM 830 O O . TYR A 1 99 ?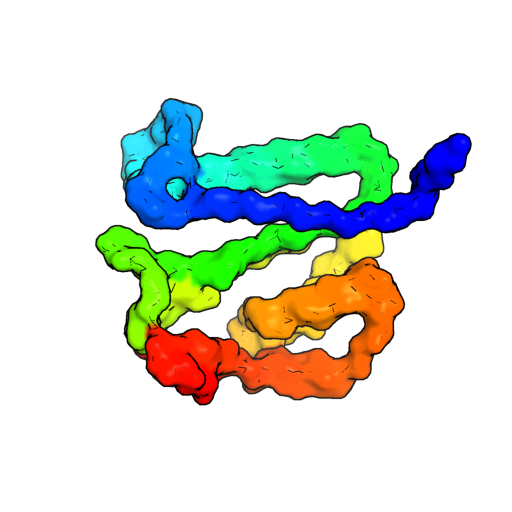 -7.086 -4.321 15.395 1.00 94.56 99 TYR A O 1
ATOM 838 N N . ASN A 1 100 ? -8.248 -6.238 15.411 1.00 92.94 100 ASN A N 1
ATOM 839 C CA . ASN A 1 100 ? -7.069 -7.097 15.397 1.00 92.94 100 ASN A CA 1
ATOM 840 C C . ASN A 1 100 ? -6.639 -7.409 13.950 1.00 92.94 100 ASN A C 1
ATOM 842 O O . ASN A 1 100 ? -7.359 -7.113 12.995 1.00 92.94 100 ASN A O 1
ATOM 846 N N . CYS A 1 101 ? -5.488 -8.065 13.784 1.00 92.06 101 CYS A N 1
ATOM 847 C CA . CYS A 1 101 ? -4.978 -8.419 12.457 1.00 92.06 101 CYS A CA 1
ATOM 848 C C . CYS A 1 101 ? -5.937 -9.321 11.664 1.00 92.06 101 CYS A C 1
ATOM 850 O O . CYS A 1 101 ? -5.997 -9.206 10.444 1.00 92.06 101 CYS A O 1
ATOM 852 N N . GLN A 1 102 ? -6.740 -10.162 12.334 1.00 95.19 102 GLN A N 1
ATOM 853 C CA . GLN A 1 102 ? -7.680 -11.067 11.657 1.00 95.19 102 GLN A CA 1
ATOM 854 C C . GLN A 1 102 ? -8.701 -10.312 10.802 1.00 95.19 102 GLN A C 1
ATOM 856 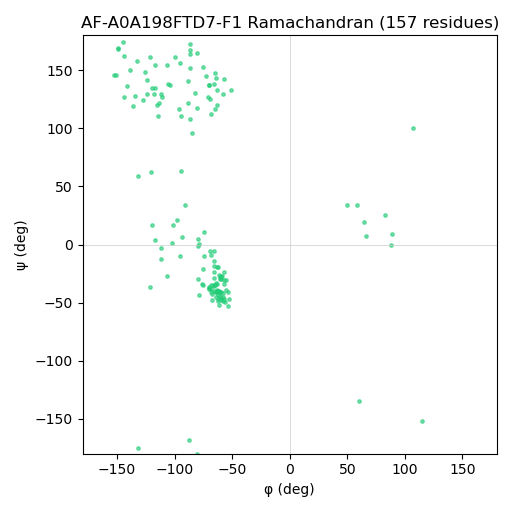O O . GLN A 1 102 ? -9.174 -10.857 9.810 1.00 95.19 102 GLN A O 1
ATOM 861 N N . PHE A 1 103 ? -9.025 -9.062 11.154 1.00 96.00 103 PHE A N 1
ATOM 862 C CA . PHE A 1 103 ? -9.897 -8.226 10.333 1.00 96.00 103 PHE A CA 1
ATOM 863 C C . PHE A 1 103 ? -9.361 -8.076 8.905 1.00 96.00 103 PHE A C 1
ATOM 865 O O . PHE A 1 103 ? -10.108 -8.319 7.963 1.00 96.00 103 PHE A O 1
ATOM 872 N N . ILE A 1 104 ? -8.080 -7.730 8.745 1.00 95.94 104 ILE A N 1
ATOM 873 C CA . ILE A 1 104 ? -7.451 -7.568 7.427 1.00 95.94 104 ILE A CA 1
ATOM 874 C C . ILE A 1 104 ? -7.164 -8.911 6.759 1.00 95.94 104 ILE A C 1
ATOM 876 O O . ILE A 1 104 ? -7.340 -9.034 5.550 1.00 95.94 104 ILE A O 1
ATOM 880 N N . GLU A 1 105 ? -6.805 -9.938 7.531 1.00 94.94 105 GLU A N 1
ATOM 881 C CA . GLU A 1 105 ? -6.584 -11.287 6.990 1.00 94.94 105 GLU A CA 1
ATOM 882 C C . GLU A 1 105 ? -7.825 -11.849 6.280 1.00 94.94 105 GLU A C 1
ATOM 884 O O . GLU A 1 105 ? -7.698 -12.598 5.316 1.00 94.94 105 GLU A O 1
ATOM 889 N N . ASN A 1 106 ? -9.031 -11.415 6.663 1.00 94.50 106 ASN A N 1
ATOM 890 C CA . ASN A 1 106 ? -10.264 -11.776 5.959 1.00 94.50 106 ASN A CA 1
ATOM 891 C C . ASN A 1 106 ? -10.358 -11.225 4.530 1.00 94.50 106 ASN A C 1
ATOM 893 O O . ASN A 1 106 ? -11.323 -11.556 3.850 1.00 94.50 106 ASN A O 1
ATOM 897 N N . PHE A 1 107 ? -9.419 -10.399 4.072 1.00 95.75 107 PHE A N 1
ATOM 898 C CA . PHE A 1 107 ? -9.349 -9.874 2.704 1.00 95.75 107 PHE A CA 1
ATOM 899 C C . PHE A 1 107 ? -8.158 -10.430 1.916 1.00 95.75 10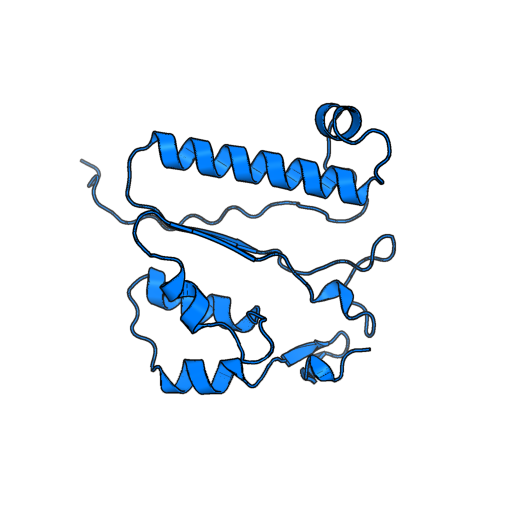7 PHE A C 1
ATOM 901 O O . PHE A 1 107 ? -8.029 -10.124 0.732 1.00 95.75 107 PHE A O 1
ATOM 908 N N . ARG A 1 108 ? -7.305 -11.245 2.550 1.00 95.06 108 ARG A N 1
ATOM 909 C CA . ARG A 1 108 ? -6.183 -11.902 1.883 1.00 95.06 108 ARG A CA 1
ATOM 910 C C . ARG A 1 108 ? -6.700 -12.982 0.932 1.00 95.06 108 ARG A C 1
ATOM 912 O O . ARG A 1 108 ? -7.640 -13.708 1.261 1.00 95.06 108 ARG A O 1
ATOM 919 N N . ASN A 1 109 ? -6.105 -13.036 -0.250 1.00 93.06 109 ASN A N 1
ATOM 920 C CA . ASN A 1 109 ? -6.312 -14.075 -1.245 1.00 93.06 109 ASN A CA 1
ATOM 921 C C . ASN A 1 109 ? -5.467 -15.320 -0.893 1.00 93.06 109 ASN A C 1
ATOM 923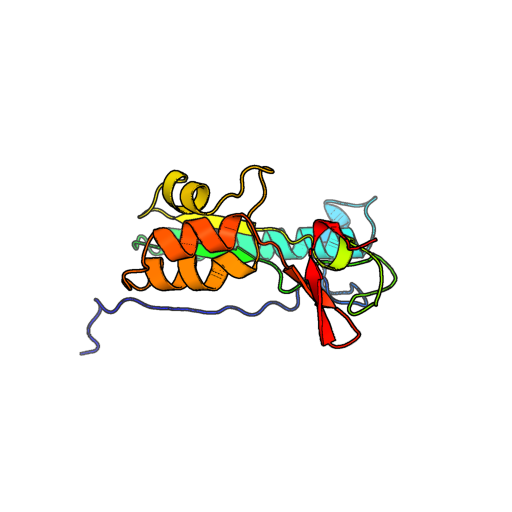 O O . ASN A 1 109 ? -4.544 -15.259 -0.075 1.00 93.06 109 ASN A O 1
ATOM 927 N N . ASP A 1 110 ? -5.775 -16.460 -1.507 1.00 90.62 110 ASP A N 1
ATOM 928 C CA . ASP A 1 110 ? -5.107 -17.744 -1.252 1.00 90.62 110 ASP A CA 1
ATOM 929 C C . ASP A 1 110 ? -3.626 -17.744 -1.674 1.00 90.62 110 ASP A C 1
ATOM 931 O O . ASP A 1 110 ? -2.840 -18.571 -1.210 1.00 90.62 110 ASP A O 1
ATOM 935 N N . ASP A 1 111 ? -3.224 -16.801 -2.528 1.00 90.81 111 ASP A N 1
ATOM 936 C CA . ASP A 1 111 ? -1.834 -16.579 -2.940 1.00 90.81 111 ASP A CA 1
ATOM 937 C C . ASP A 1 111 ? -1.001 -15.789 -1.912 1.00 90.81 111 ASP A C 1
ATOM 939 O O . ASP A 1 111 ? 0.197 -15.571 -2.107 1.00 90.81 111 ASP A O 1
ATOM 943 N N . GLY A 1 112 ? -1.622 -15.379 -0.804 1.00 92.25 112 GLY A N 1
ATOM 944 C CA . GLY A 1 112 ? -0.983 -14.628 0.263 1.00 92.25 112 GLY A CA 1
ATOM 945 C C . GLY A 1 112 ? -1.010 -13.110 0.076 1.00 92.25 112 GLY A C 1
ATOM 946 O O . GLY A 1 112 ? -0.526 -12.414 0.969 1.00 92.25 112 GLY A O 1
ATOM 947 N N . TRP A 1 113 ? -1.587 -12.573 -1.001 1.00 93.81 113 TRP A N 1
ATOM 948 C CA . TRP A 1 113 ? -1.653 -11.132 -1.267 1.00 93.81 113 TRP A CA 1
ATOM 949 C C . TRP A 1 113 ? -3.004 -10.520 -0.896 1.00 93.81 113 TRP A C 1
ATOM 951 O O . TRP A 1 113 ? -4.011 -11.204 -0.729 1.00 93.81 113 TRP A O 1
ATOM 961 N N . ILE A 1 114 ? -3.022 -9.196 -0.741 1.00 95.19 114 ILE A N 1
ATOM 962 C CA . ILE A 1 114 ? -4.255 -8.415 -0.632 1.00 95.19 114 ILE A CA 1
ATOM 963 C C . ILE A 1 114 ? -4.343 -7.539 -1.871 1.00 95.19 114 ILE A C 1
ATOM 965 O O . ILE A 1 114 ? -3.470 -6.711 -2.122 1.00 95.19 114 ILE A O 1
ATOM 969 N N . SER A 1 115 ? -5.424 -7.707 -2.623 1.00 94.56 115 SER A N 1
ATOM 970 C CA . SER A 1 115 ? -5.725 -6.875 -3.780 1.00 94.56 115 SER A CA 1
ATOM 971 C C . SER A 1 115 ? -6.000 -5.431 -3.374 1.00 94.56 115 SER A C 1
ATOM 973 O O . SER A 1 115 ? -6.813 -5.194 -2.476 1.00 94.56 115 SER A O 1
ATOM 975 N N . GLY A 1 116 ? -5.487 -4.452 -4.125 1.00 94.00 116 GLY A N 1
ATOM 976 C CA . GLY A 1 116 ? -5.924 -3.054 -3.992 1.00 94.00 116 GLY A CA 1
ATOM 977 C C . GLY A 1 116 ? -7.438 -2.880 -4.209 1.00 94.00 116 GLY A C 1
ATOM 978 O O . GLY A 1 116 ? -8.067 -1.984 -3.642 1.00 94.00 116 GLY A O 1
ATOM 979 N N . LEU A 1 117 ? -8.078 -3.807 -4.936 1.00 94.12 117 LEU A N 1
ATOM 980 C CA . LEU A 1 117 ? -9.534 -3.853 -5.102 1.00 94.12 117 LEU A CA 1
ATOM 981 C C . LEU A 1 117 ? -10.288 -4.097 -3.785 1.00 94.12 117 LEU A C 1
ATOM 983 O O . LEU A 1 117 ? -11.484 -3.788 -3.711 1.00 94.12 117 LEU A O 1
ATOM 987 N N . MET A 1 118 ? -9.619 -4.628 -2.752 1.00 95.75 118 MET A N 1
ATOM 988 C CA . MET A 1 118 ? -10.202 -4.853 -1.427 1.00 95.75 118 MET A CA 1
ATOM 989 C C . MET A 1 118 ? -10.346 -3.561 -0.621 1.00 95.75 118 MET A C 1
ATOM 991 O O . MET A 1 118 ? -11.219 -3.494 0.247 1.00 95.75 118 MET A O 1
ATOM 995 N N . ASN A 1 119 ? -9.588 -2.506 -0.946 1.00 95.69 119 ASN A N 1
ATOM 996 C CA . ASN A 1 119 ? -9.559 -1.252 -0.183 1.00 95.69 119 ASN A CA 1
ATOM 997 C C . ASN A 1 119 ? -10.954 -0.647 0.022 1.00 95.69 119 ASN A C 1
ATOM 999 O O . ASN A 1 119 ? -11.290 -0.214 1.124 1.00 95.69 119 ASN A O 1
ATOM 1003 N N . LYS A 1 120 ? -11.817 -0.685 -1.003 1.00 95.44 120 LYS A N 1
ATOM 1004 C CA . LYS A 1 120 ? -13.196 -0.173 -0.904 1.00 95.44 120 LYS A CA 1
ATOM 1005 C C . LYS A 1 120 ? -14.057 -0.958 0.086 1.00 95.44 120 LYS A C 1
ATOM 1007 O O . LYS A 1 120 ? -14.906 -0.370 0.753 1.00 95.44 120 LYS A O 1
ATOM 1012 N N . TYR A 1 121 ? -13.854 -2.269 0.198 1.00 96.88 121 TYR A N 1
ATOM 1013 C CA . TYR A 1 121 ? -14.611 -3.118 1.115 1.00 96.88 121 TYR A CA 1
ATOM 1014 C C . TYR A 1 121 ? -14.099 -2.988 2.545 1.00 96.88 121 TYR A C 1
ATOM 1016 O O . TYR A 1 121 ? -14.907 -2.819 3.457 1.00 96.88 121 TYR A O 1
ATOM 1024 N N . ILE A 1 122 ? -12.773 -2.977 2.715 1.00 96.94 122 ILE A N 1
ATOM 1025 C CA . ILE A 1 122 ? -12.110 -2.693 3.991 1.00 96.94 122 ILE A CA 1
ATOM 1026 C C . ILE A 1 122 ? -12.626 -1.357 4.538 1.00 96.94 122 ILE A C 1
ATOM 1028 O O . ILE A 1 122 ? -13.160 -1.306 5.646 1.00 96.94 122 ILE A O 1
ATOM 1032 N N . LEU A 1 123 ? -12.567 -0.292 3.729 1.00 96.62 123 LEU A N 1
ATOM 1033 C CA . LEU A 1 123 ? -13.042 1.034 4.119 1.00 96.62 123 LEU A CA 1
ATOM 1034 C C . LEU A 1 123 ? -14.547 1.044 4.422 1.00 96.62 123 LEU A C 1
ATOM 1036 O O . LEU A 1 123 ? -14.961 1.609 5.430 1.00 96.62 123 LEU A O 1
ATOM 1040 N N . SER A 1 124 ? -15.367 0.385 3.597 1.00 96.44 124 SER A N 1
ATOM 1041 C CA . SER A 1 124 ? -16.815 0.287 3.833 1.00 96.44 124 SER A CA 1
ATOM 1042 C C . SER A 1 124 ? -17.121 -0.336 5.199 1.00 96.44 124 SER A C 1
ATOM 1044 O O . SER A 1 124 ? -17.920 0.206 5.960 1.00 96.44 124 SER A O 1
ATOM 1046 N N . MET A 1 125 ? -16.455 -1.439 5.545 1.00 95.69 125 MET A N 1
ATOM 1047 C CA . MET A 1 125 ? -16.659 -2.109 6.831 1.00 95.69 125 MET A CA 1
ATOM 1048 C C . MET A 1 125 ? -16.155 -1.271 8.011 1.00 95.69 125 MET A C 1
ATOM 1050 O O . MET A 1 125 ? -16.841 -1.198 9.029 1.00 95.69 125 MET A O 1
ATOM 1054 N N . LEU A 1 126 ? -15.023 -0.572 7.868 1.00 95.06 126 LEU A N 1
ATOM 1055 C CA . LEU A 1 126 ? -14.515 0.350 8.894 1.00 95.06 126 LEU A CA 1
ATOM 1056 C C . LEU A 1 126 ? -15.449 1.545 9.139 1.00 95.06 126 LEU A C 1
ATOM 1058 O O . LEU A 1 126 ? -15.575 1.999 10.274 1.00 95.06 126 LEU A O 1
ATOM 1062 N N . LEU A 1 127 ? -16.139 2.022 8.099 1.00 93.56 127 LEU A N 1
ATOM 1063 C CA . LEU A 1 127 ? -17.158 3.073 8.192 1.00 93.56 127 LEU A CA 1
ATOM 1064 C C . LEU A 1 127 ? -18.517 2.560 8.713 1.00 93.56 127 LEU A C 1
ATOM 1066 O O . LEU A 1 127 ? -19.457 3.342 8.852 1.00 93.56 127 LEU A O 1
ATOM 1070 N N . GLY A 1 128 ? -18.634 1.263 9.019 1.00 93.31 128 GLY A N 1
ATOM 1071 C CA . GLY A 1 128 ? -19.836 0.653 9.587 1.00 93.31 128 GLY A CA 1
ATOM 1072 C C . GLY A 1 128 ? -20.854 0.147 8.561 1.00 93.31 128 GLY A C 1
ATOM 1073 O O . GLY A 1 128 ? -21.956 -0.257 8.944 1.00 93.31 128 GLY A O 1
ATOM 1074 N N . PHE A 1 129 ? -20.517 0.128 7.267 1.00 96.12 129 PHE A N 1
ATOM 1075 C CA . PHE A 1 129 ? -21.355 -0.521 6.262 1.00 96.12 129 PHE A CA 1
ATOM 1076 C C . PHE A 1 129 ? -21.259 -2.043 6.377 1.00 96.12 129 PHE A C 1
ATOM 1078 O O . PHE A 1 129 ? -20.204 -2.618 6.645 1.00 96.12 129 PHE A O 1
ATOM 1085 N N . LYS A 1 130 ? -22.379 -2.715 6.113 1.00 95.81 130 LYS A N 1
ATOM 1086 C CA . LYS A 1 130 ? -22.415 -4.171 5.966 1.00 95.81 130 LYS A CA 1
ATOM 1087 C C . LYS A 1 130 ? -22.140 -4.521 4.512 1.00 95.81 130 LYS A C 1
ATOM 1089 O O . LYS A 1 130 ? -22.886 -4.097 3.633 1.00 95.81 130 LYS A O 1
ATOM 1094 N N . VAL A 1 131 ? -21.095 -5.304 4.280 1.00 95.44 131 VAL A N 1
ATOM 1095 C CA . VAL A 1 131 ? -20.781 -5.874 2.969 1.00 95.44 131 VAL A CA 1
ATOM 1096 C C . VAL A 1 131 ? -21.178 -7.344 2.984 1.00 95.44 131 VAL A C 1
ATOM 1098 O O . VAL A 1 131 ? -20.938 -8.035 3.972 1.00 95.44 131 VAL A O 1
ATOM 1101 N N . ASP A 1 132 ? -21.808 -7.811 1.907 1.00 95.38 132 ASP A N 1
ATOM 1102 C CA . ASP A 1 132 ? -22.112 -9.229 1.733 1.00 95.38 132 ASP A CA 1
ATOM 1103 C C . ASP A 1 132 ? -20.798 -10.032 1.662 1.00 95.38 132 ASP A C 1
ATOM 1105 O O . ASP A 1 132 ? -19.995 -9.786 0.753 1.00 95.38 132 ASP A O 1
ATOM 1109 N N . PRO A 1 133 ? -20.561 -10.991 2.576 1.00 92.62 133 PRO A N 1
ATOM 1110 C CA . PRO A 1 133 ? -19.366 -11.827 2.544 1.00 92.62 133 PRO A CA 1
ATOM 1111 C C . PRO A 1 133 ? -19.170 -12.553 1.209 1.00 92.62 133 PRO A C 1
ATOM 1113 O O . PRO A 1 133 ? -18.033 -12.744 0.790 1.00 92.62 133 PRO A O 1
ATOM 1116 N N . GLN A 1 134 ? -20.247 -12.903 0.495 1.00 94.38 134 GLN A N 1
ATOM 1117 C CA . GLN A 1 134 ? -20.133 -13.556 -0.812 1.00 94.38 134 GLN A CA 1
ATOM 1118 C C . GLN A 1 134 ? -19.437 -12.665 -1.846 1.00 94.38 134 GLN A C 1
ATOM 1120 O O . GLN A 1 134 ? -18.697 -13.173 -2.685 1.00 94.38 134 GLN A O 1
ATOM 1125 N N . ILE A 1 135 ? -19.627 -11.343 -1.771 1.00 93.56 135 ILE A N 1
ATOM 1126 C CA . ILE A 1 135 ? -18.942 -10.391 -2.654 1.00 93.56 135 ILE A CA 1
ATOM 1127 C C . ILE A 1 135 ? -17.445 -10.361 -2.337 1.00 93.56 135 ILE A C 1
ATOM 1129 O O . ILE A 1 135 ? -16.636 -10.321 -3.261 1.00 93.56 135 ILE A O 1
ATOM 1133 N N . ILE A 1 136 ? -17.068 -10.404 -1.056 1.00 93.88 136 ILE A N 1
ATOM 1134 C CA . ILE A 1 136 ? -15.658 -10.441 -0.644 1.00 93.88 136 ILE A CA 1
ATOM 1135 C C . ILE A 1 136 ? -14.980 -11.696 -1.196 1.00 93.88 136 ILE A C 1
ATOM 1137 O O . ILE A 1 136 ? -13.976 -11.583 -1.894 1.00 93.88 136 ILE A O 1
ATOM 1141 N N . GLU A 1 137 ? -15.569 -12.870 -0.962 1.00 92.56 137 GLU A N 1
ATOM 1142 C CA . GLU A 1 137 ? -15.024 -14.146 -1.443 1.00 92.56 137 GLU A CA 1
ATOM 1143 C C . GLU A 1 137 ? -14.908 -14.192 -2.970 1.00 92.56 137 GLU A C 1
ATOM 1145 O O . GLU A 1 137 ? -13.894 -14.627 -3.510 1.00 92.56 137 GLU A O 1
ATOM 1150 N N . GLN A 1 138 ? -15.906 -13.667 -3.689 1.00 91.19 138 GLN A N 1
ATOM 1151 C CA . GLN A 1 138 ? -15.831 -13.561 -5.145 1.00 91.19 138 GLN A CA 1
ATOM 1152 C C . GLN A 1 138 ? -14.704 -12.636 -5.600 1.00 91.19 138 GLN A C 1
ATOM 1154 O O . GLN A 1 138 ? -14.054 -12.935 -6.592 1.00 91.19 138 GLN A O 1
ATOM 1159 N N . GLN A 1 139 ? -14.471 -11.503 -4.937 1.00 91.12 139 GLN A N 1
ATOM 1160 C CA . GLN A 1 139 ? -13.466 -10.548 -5.406 1.00 91.12 139 GLN A CA 1
ATOM 1161 C C . GLN A 1 139 ? -12.031 -10.943 -5.042 1.00 91.12 139 GLN A C 1
ATOM 1163 O O . GLN A 1 139 ? -11.140 -10.613 -5.818 1.00 91.12 139 GLN A O 1
ATOM 1168 N N . LYS A 1 140 ? -11.807 -11.664 -3.933 1.00 89.94 140 LYS A N 1
ATOM 1169 C CA . LYS A 1 140 ? -10.476 -12.172 -3.550 1.00 89.94 140 LYS A CA 1
ATOM 1170 C C . LYS A 1 140 ? -9.805 -12.955 -4.672 1.00 89.94 140 LYS A C 1
ATOM 1172 O O . LYS A 1 140 ? -8.662 -12.692 -4.991 1.00 89.94 140 LYS A O 1
ATOM 1177 N N . ALA A 1 141 ? -10.539 -13.866 -5.307 1.00 82.69 141 ALA A N 1
ATOM 1178 C CA . ALA A 1 141 ? -9.994 -14.759 -6.328 1.00 82.69 141 ALA A CA 1
ATOM 1179 C C . ALA A 1 141 ? -9.831 -14.115 -7.724 1.00 82.69 141 ALA A C 1
ATOM 1181 O O . ALA A 1 141 ? -9.516 -14.817 -8.685 1.00 82.69 141 ALA A O 1
ATOM 1182 N N . HIS A 1 142 ? -10.095 -12.811 -7.877 1.00 87.19 142 HIS A N 1
ATOM 1183 C CA . HIS A 1 142 ? -10.178 -12.144 -9.183 1.00 87.19 142 HIS A CA 1
ATOM 1184 C C . HIS A 1 142 ? -9.372 -10.842 -9.224 1.00 87.19 142 HIS A C 1
ATOM 1186 O O . HIS A 1 142 ? -9.911 -9.761 -9.508 1.00 87.19 142 HIS A O 1
ATOM 1192 N N . ASP A 1 143 ? -8.069 -10.976 -8.974 1.00 91.19 143 ASP A N 1
ATOM 1193 C CA . ASP A 1 143 ? -7.101 -9.894 -9.112 1.00 91.19 143 ASP A CA 1
ATOM 1194 C C . ASP A 1 143 ? -6.968 -9.454 -10.564 1.00 91.19 143 ASP A C 1
ATOM 1196 O O . ASP A 1 143 ? -6.550 -10.201 -11.454 1.00 91.19 143 ASP A O 1
ATOM 1200 N N . ARG A 1 144 ? -7.348 -8.201 -10.791 1.00 92.75 144 ARG A N 1
ATOM 1201 C CA . ARG A 1 144 ? -7.366 -7.565 -12.101 1.00 92.75 144 ARG A CA 1
ATOM 1202 C C . ARG A 1 144 ? -6.859 -6.143 -11.994 1.00 92.75 144 ARG A C 1
ATOM 1204 O O . ARG A 1 144 ? -7.063 -5.477 -10.978 1.00 92.75 144 ARG A O 1
ATOM 1211 N N . ILE A 1 145 ? -6.268 -5.691 -13.079 1.00 92.88 145 ILE A N 1
ATOM 1212 C CA . ILE A 1 145 ? -5.807 -4.322 -13.252 1.00 92.88 145 ILE A CA 1
ATOM 1213 C C . ILE A 1 145 ? -6.508 -3.713 -14.464 1.00 92.88 145 ILE A C 1
ATOM 1215 O O . ILE A 1 145 ? -7.061 -4.433 -15.297 1.00 92.88 145 ILE A O 1
ATOM 1219 N N . LEU A 1 146 ? -6.489 -2.389 -14.533 1.00 91.69 146 LEU A N 1
ATOM 1220 C CA . LEU A 1 146 ? -6.717 -1.661 -15.772 1.00 91.69 146 LEU A CA 1
ATOM 1221 C C . LEU A 1 146 ? -5.329 -1.356 -16.342 1.00 91.69 146 LEU A C 1
ATOM 1223 O O . LEU A 1 146 ? -4.533 -0.711 -15.655 1.00 91.69 146 LEU A O 1
ATOM 1227 N N . ASP A 1 147 ? -5.003 -1.895 -17.512 1.00 89.50 147 ASP A N 1
ATOM 1228 C CA . ASP A 1 147 ? -3.695 -1.678 -18.130 1.00 89.50 147 ASP A CA 1
ATOM 1229 C C . ASP A 1 147 ? -3.618 -0.320 -18.858 1.00 89.50 147 ASP A C 1
ATOM 1231 O O . ASP A 1 147 ? -4.572 0.464 -18.872 1.00 89.50 147 ASP A O 1
ATOM 1235 N N . ALA A 1 148 ? -2.464 -0.020 -19.460 1.00 89.00 148 ALA A N 1
ATOM 1236 C CA . ALA A 1 148 ? -2.245 1.234 -20.184 1.00 89.00 148 ALA A CA 1
ATOM 1237 C C . ALA A 1 148 ? -3.104 1.387 -21.459 1.00 89.00 148 ALA A C 1
ATOM 1239 O O . ALA A 1 148 ? -3.212 2.496 -21.981 1.00 89.00 148 ALA A O 1
ATOM 1240 N N . ASN A 1 149 ? -3.723 0.305 -21.944 1.00 89.50 149 ASN A N 1
ATOM 1241 C CA . ASN A 1 149 ? -4.653 0.307 -23.075 1.00 89.50 149 ASN A CA 1
ATOM 1242 C C . ASN A 1 149 ? -6.119 0.436 -22.635 1.00 89.50 149 ASN A C 1
ATOM 1244 O O . ASN A 1 149 ? -7.013 0.360 -23.475 1.00 89.50 149 ASN A O 1
ATOM 1248 N N . GLU A 1 150 ? -6.367 0.652 -21.339 1.00 90.00 150 GLU A N 1
ATOM 1249 C CA . GLU A 1 150 ? -7.697 0.643 -20.723 1.00 90.00 150 GLU A CA 1
ATOM 1250 C C . GLU A 1 150 ? -8.388 -0.732 -20.769 1.00 90.00 150 GLU A C 1
ATOM 1252 O O . GLU A 1 150 ? -9.603 -0.838 -20.566 1.00 90.00 150 GLU A O 1
ATOM 1257 N N . ASP A 1 151 ? -7.618 -1.804 -20.967 1.00 92.38 151 ASP A N 1
ATOM 1258 C CA . ASP A 1 151 ? -8.122 -3.167 -20.930 1.00 92.38 151 ASP A CA 1
ATOM 1259 C C . ASP A 1 151 ? -8.077 -3.722 -19.502 1.00 92.38 151 ASP A C 1
ATOM 1261 O O . ASP A 1 151 ? -7.142 -3.513 -18.722 1.00 92.38 151 ASP A O 1
ATOM 1265 N N . VAL A 1 152 ? -9.123 -4.468 -19.138 1.00 93.50 152 VAL A N 1
ATOM 1266 C CA . VAL A 1 152 ? -9.170 -5.185 -17.861 1.00 93.50 152 VAL A CA 1
ATOM 1267 C C . VAL A 1 152 ? -8.501 -6.541 -18.037 1.00 93.50 152 VAL A C 1
ATOM 1269 O O . VAL A 1 152 ? -9.079 -7.448 -18.639 1.00 93.50 152 VAL A O 1
ATOM 1272 N N . VAL A 1 153 ? -7.313 -6.698 -17.461 1.00 93.38 153 VAL A N 1
ATOM 1273 C CA . VAL A 1 153 ? -6.528 -7.939 -17.533 1.00 93.38 153 VAL A CA 1
ATOM 1274 C C . VAL A 1 153 ? -6.331 -8.549 -16.151 1.00 93.38 153 VAL A C 1
ATOM 1276 O O . VAL A 1 153 ? -6.373 -7.855 -15.130 1.00 93.38 153 VAL A O 1
ATOM 1279 N N . LEU A 1 154 ? -6.129 -9.869 -16.095 1.00 92.75 154 LEU A N 1
ATOM 1280 C CA . LEU A 1 154 ? -5.787 -10.532 -14.837 1.00 92.75 154 LEU A CA 1
ATOM 1281 C C . LEU A 1 154 ? -4.369 -10.138 -14.430 1.00 92.75 154 LEU A C 1
ATOM 1283 O O . LEU A 1 154 ? -3.453 -10.179 -15.249 1.00 92.75 154 LEU A O 1
ATOM 1287 N N . PHE A 1 155 ? -4.159 -9.848 -13.146 1.00 92.19 155 PHE A N 1
ATOM 1288 C CA . PHE A 1 155 ? -2.826 -9.508 -12.642 1.00 92.19 155 PHE A CA 1
ATOM 1289 C C . PHE A 1 155 ? -1.795 -10.615 -12.933 1.00 92.19 155 PHE A C 1
ATOM 1291 O O . PHE A 1 155 ? -0.637 -10.346 -13.259 1.00 92.19 155 PHE A O 1
ATOM 1298 N N . SER A 1 156 ? -2.231 -11.878 -12.905 1.00 90.44 156 SER A N 1
ATOM 1299 C CA . SER A 1 156 ? -1.411 -13.052 -13.228 1.00 90.44 156 SER A CA 1
ATOM 1300 C C . SER A 1 156 ? -0.880 -13.076 -14.670 1.00 90.44 156 SER A C 1
ATOM 1302 O O . SER A 1 156 ? 0.108 -13.762 -14.928 1.00 90.44 156 SER A O 1
ATOM 1304 N N . GLN A 1 157 ? -1.484 -12.309 -15.583 1.00 90.88 157 GLN A N 1
ATOM 1305 C CA . GLN A 1 157 ? -1.103 -12.209 -16.996 1.00 90.88 157 GLN A CA 1
ATOM 1306 C C . GLN A 1 157 ? -0.164 -11.034 -17.292 1.00 90.88 157 GLN A C 1
ATOM 1308 O O . GLN A 1 157 ? 0.367 -10.959 -18.396 1.00 90.88 157 GLN A O 1
ATOM 1313 N N . VAL A 1 158 ? 0.039 -10.133 -16.329 1.00 89.81 158 VAL A N 1
ATOM 1314 C CA . VAL A 1 158 ? 0.964 -9.004 -16.472 1.00 89.81 158 VAL A CA 1
ATOM 1315 C C . VAL A 1 158 ? 2.398 -9.524 -16.494 1.00 89.81 158 VAL A C 1
ATOM 1317 O O . VAL A 1 158 ? 2.806 -10.244 -15.575 1.00 89.81 158 VAL A O 1
ATOM 1320 N N . GLU A 1 159 ? 3.128 -9.158 -17.548 1.00 82.38 159 GLU A N 1
ATOM 1321 C CA . GLU A 1 159 ? 4.566 -9.409 -17.716 1.00 82.38 159 GLU A CA 1
ATOM 1322 C C . GLU A 1 159 ? 5.413 -8.378 -16.968 1.00 82.38 159 GLU A C 1
ATOM 1324 O O . GLU A 1 159 ? 5.155 -7.159 -17.121 1.00 82.38 159 GLU A O 1
#